Protein 2C5K (pdb70)

Nearest PDB structures (foldseek):
  2c5k-assembly1_T  TM=1.011E+00  e=7.483E-12  Saccharomyces cerevisiae
  2c5i-assembly1_T  TM=9.619E-01  e=5.974E-10  Saccharomyces cerevisiae
  8rz1-assembly2_D  TM=5.677E-01  e=4.784E-01  synthetic construct
  6xxv-assembly2_F  TM=3.891E-01  e=1.430E+00  Homo sapiens
  6ds9-assembly1_A  TM=5.241E-01  e=6.157E+00  synthetic construct

B-factor: mean 19.47, std 11.31, range [5.28, 73.63]

Secondary structure (DSSP, 8-state):
---PPTTHHHHHHHHHHHHHH-/--HHHHHHHHHHHHHHHHHHHHHHT----TTHHHHHHHHHHHHHHHHHHHHHHHHHHTSTT---HHHHHHHHHHHHHHHHHHHHHHT--

Sequence (111 aa):
KSLRVSSLNKDRRLLLREFYNLEDPFQQVVKDTKEEQLNRINNYITRHNTADDQEEEIQDILKDVEETIVDLDRSIIVVMKRDENEDVSGREAQVKNIKQQLDALKLRFDRRI

Structure (mmCIF, N/CA/C/O backbone):
data_2C5K
#
_entry.id   2C5K
#
_cell.length_a   60.452
_cell.length_b   60.452
_cell.length_c   62.388
_cell.angle_alpha   90.00
_cell.angle_beta   90.00
_cell.angle_gamma   120.00
#
_symmetry.space_group_name_H-M   'P 32 2 1'
#
loop_
_entity.id
_entity.type
_entity.pdbx_description
1 polymer 'VACUOLAR PROTEIN SORTING PROTEIN 51'
2 polymer 'T-SNARE AFFECTING A LATE GOLGI COMPARTMENT PROTEIN 1'
3 non-polymer 'SULFATE ION'
4 water water
#
loop_
_atom_site.group_PDB
_atom_site.id
_atom_site.type_symbol
_atom_site.label_atom_id
_atom_site.label_alt_id
_atom_site.label_comp_id
_atom_site.label_asym_id
_atom_site.label_entity_id
_atom_site.label_seq_id
_atom_site.pdbx_PDB_ins_code
_atom_site.Cartn_x
_atom_site.Cartn_y
_atom_site.Cartn_z
_atom_site.occupancy
_atom_site.B_iso_or_equiv
_atom_site.auth_seq_id
_atom_site.auth_comp_id
_atom_site.auth_asym_id
_atom_site.auth_atom_id
_atom_site.pdbx_PDB_model_num
ATOM 1 N N . LYS A 1 1 ? -26.688 31.448 -12.981 1.00 24.21 9 LYS P N 1
ATOM 2 C CA . LYS A 1 1 ? -25.526 30.539 -12.719 1.00 24.17 9 LYS P CA 1
ATOM 3 C C . LYS A 1 1 ? -25.893 29.092 -13.025 1.00 22.44 9 LYS P C 1
ATOM 4 O O . LYS A 1 1 ? -27.017 28.660 -12.772 1.00 22.21 9 LYS P O 1
ATOM 10 N N . SER A 1 2 ? -24.922 28.353 -13.545 1.00 20.65 10 SER P N 1
ATOM 11 C CA . SER A 1 2 ? -25.061 26.932 -13.764 1.00 18.77 10 SER P CA 1
ATOM 12 C C . SER A 1 2 ? -25.054 26.174 -12.430 1.00 18.46 10 SER P C 1
ATOM 13 O O . SER A 1 2 ? -24.193 26.391 -11.561 1.00 18.57 10 SER P O 1
ATOM 16 N N . LEU A 1 3 ? -26.011 25.268 -12.298 1.00 16.90 11 LEU P N 1
ATOM 17 C CA . LEU A 1 3 ? -26.089 24.382 -11.154 1.00 15.78 11 LEU P CA 1
ATOM 18 C C . LEU A 1 3 ? -25.257 23.109 -11.325 1.00 14.60 11 LEU P C 1
ATOM 19 O O . LEU A 1 3 ? -25.097 22.338 -10.369 1.00 14.49 11 LEU P O 1
ATOM 24 N N . ARG A 1 4 ? -24.762 22.871 -12.541 1.00 12.61 12 ARG P N 1
ATOM 25 C CA . ARG A 1 4 ? -24.097 21.605 -12.870 1.00 12.30 12 ARG P CA 1
ATOM 26 C C . ARG A 1 4 ? -22.714 21.505 -12.230 1.00 12.26 12 ARG P C 1
ATOM 27 O O . ARG A 1 4 ? -21.970 22.472 -12.207 1.00 12.32 12 ARG P O 1
ATOM 35 N N . VAL A 1 5 ? -22.378 20.323 -11.728 1.00 12.64 13 VAL P N 1
ATOM 36 C CA . VAL A 1 5 ? -21.046 20.068 -11.145 1.00 12.51 13 VAL P CA 1
ATOM 37 C C . VAL A 1 5 ? -20.065 19.717 -12.259 1.00 13.55 13 VAL P C 1
ATOM 38 O O . VAL A 1 5 ? -20.361 18.867 -13.096 1.00 13.52 13 VAL P O 1
ATOM 42 N N . SER A 1 6 ? -18.902 20.365 -12.265 1.00 13.71 14 SER P N 1
ATOM 43 C CA . SER A 1 6 ? -17.884 20.080 -13.284 1.00 15.05 14 SER P CA 1
ATOM 44 C C . SER A 1 6 ? -17.298 18.679 -13.138 1.00 14.19 14 SER P C 1
ATOM 45 O O . SER A 1 6 ? -17.099 18.204 -12.017 1.00 14.24 14 SER P O 1
ATOM 48 N N . SER A 1 7 ? -17.023 18.028 -14.272 1.00 13.52 15 SER P N 1
ATOM 49 C CA . SER A 1 7 ? -16.463 16.656 -14.313 1.00 13.50 15 SER P CA 1
ATOM 50 C C . SER A 1 7 ? -17.437 15.518 -13.957 1.00 12.33 15 SER P C 1
ATOM 51 O O . SER A 1 7 ? -17.069 14.361 -14.017 1.00 10.58 15 SER P O 1
ATOM 54 N N . LEU A 1 8 ? -18.670 15.858 -13.583 1.00 11.82 16 LEU P N 1
ATOM 55 C CA . LEU A 1 8 ? -19.675 14.858 -13.280 1.00 11.47 16 LEU P CA 1
ATOM 56 C C . LEU A 1 8 ? -19.856 13.836 -14.425 1.00 11.01 16 LEU P C 1
ATOM 57 O O . LEU A 1 8 ? -19.838 12.643 -14.188 1.00 9.80 16 LEU P O 1
ATOM 62 N N . ASN A 1 9 ? -20.052 14.309 -15.654 1.00 11.09 17 ASN P N 1
ATOM 63 C CA . ASN A 1 9 ? -20.214 13.405 -16.804 1.00 12.08 17 ASN P CA 1
ATOM 64 C C . ASN A 1 9 ? -18.949 12.617 -17.118 1.00 12.50 17 ASN P C 1
ATOM 65 O O . ASN A 1 9 ? -19.006 11.412 -17.296 1.00 12.08 17 ASN P O 1
ATOM 70 N N . LYS A 1 10 ? -17.799 13.293 -17.141 1.00 13.31 18 LYS P N 1
ATOM 71 C CA . LYS A 1 10 ? -16.501 12.608 -17.243 1.00 13.87 18 LYS P CA 1
ATOM 72 C C . LYS A 1 10 ? -16.387 11.486 -16.185 1.00 12.73 18 LYS P C 1
ATOM 73 O O . LYS A 1 10 ? -16.020 10.351 -16.510 1.00 12.31 18 LYS P O 1
ATOM 79 N N . ASP A 1 11 ? -16.702 11.800 -14.923 1.00 11.76 19 ASP P N 1
ATOM 80 C CA . ASP A 1 11 ? -16.580 10.810 -13.820 1.00 11.03 19 ASP P CA 1
ATOM 81 C C . ASP A 1 11 ? -17.515 9.594 -14.004 1.00 10.38 19 ASP P C 1
ATOM 82 O O . ASP A 1 11 ? -17.127 8.437 -13.751 1.00 9.94 19 ASP P O 1
ATOM 87 N N . ARG A 1 12 ? -18.732 9.857 -14.467 1.00 9.60 20 ARG P N 1
ATOM 88 C CA . ARG A 1 12 ? -19.685 8.788 -14.782 1.00 10.59 20 ARG P CA 1
ATOM 89 C C . ARG A 1 12 ? -19.178 7.842 -15.858 1.00 9.94 20 ARG P C 1
ATOM 90 O O . ARG A 1 12 ? -19.369 6.620 -15.753 1.00 9.67 20 ARG P O 1
ATOM 98 N N . ARG A 1 13 ? -18.551 8.404 -16.891 1.00 9.83 21 ARG P N 1
ATOM 99 C CA . ARG A 1 13 ? -17.969 7.599 -17.961 1.00 10.92 21 ARG P CA 1
ATOM 100 C C . ARG A 1 13 ? -16.804 6.762 -17.450 1.00 11.10 21 ARG P C 1
ATOM 101 O O . ARG A 1 13 ? -16.620 5.644 -17.896 1.00 11.19 21 ARG P O 1
ATOM 109 N N . LEU A 1 14 ? -16.014 7.303 -16.521 1.00 11.95 22 LEU P N 1
ATOM 110 C CA . LEU A 1 14 ? -14.911 6.539 -15.922 1.00 12.85 22 LEU P CA 1
ATOM 111 C C . LEU A 1 14 ? -15.447 5.371 -15.087 1.00 12.98 22 LEU P C 1
ATOM 112 O O . LEU A 1 14 ? -14.822 4.306 -15.024 1.00 12.16 22 LEU P O 1
ATOM 117 N N . LEU A 1 15 ? -16.595 5.591 -14.440 1.00 12.73 23 LEU P N 1
ATOM 118 C 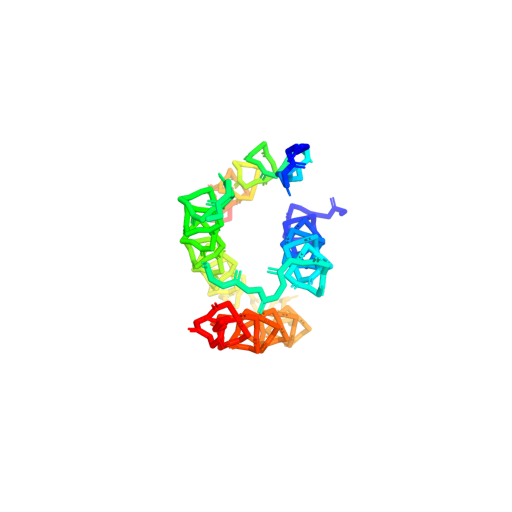CA . LEU A 1 15 ? -17.283 4.545 -13.688 1.00 13.88 23 LEU P CA 1
ATOM 119 C C . LEU A 1 15 ? -17.719 3.413 -14.628 1.00 13.64 23 LEU P C 1
ATOM 120 O O . LEU A 1 15 ? -17.484 2.231 -14.354 1.00 13.32 23 LEU P O 1
ATOM 125 N N . LEU A 1 16 ? -18.351 3.786 -15.736 1.00 13.72 24 LEU P N 1
ATOM 126 C CA . LEU A 1 16 ? -18.867 2.805 -16.685 1.00 14.48 24 LEU P CA 1
ATOM 127 C C . LEU A 1 16 ? -17.730 2.006 -17.365 1.00 16.36 24 LEU P C 1
ATOM 128 O O . LEU A 1 16 ? -17.897 0.826 -17.673 1.00 16.21 24 LEU P O 1
ATOM 133 N N . ARG A 1 17 ? -16.599 2.671 -17.595 1.00 18.14 25 ARG P N 1
ATOM 134 C CA . ARG A 1 17 ? -15.373 2.036 -18.090 1.00 20.92 25 ARG P CA 1
ATOM 135 C C . ARG A 1 17 ? -14.868 0.966 -17.114 1.00 21.64 25 ARG P C 1
ATOM 136 O O . ARG A 1 17 ? -14.560 -0.168 -17.506 1.00 20.75 25 ARG P O 1
ATOM 144 N N . GLU A 1 18 ? -14.778 1.361 -15.849 1.00 23.25 26 GLU P N 1
ATOM 145 C CA . GLU A 1 18 ? -14.386 0.487 -14.752 1.00 25.99 26 GLU P CA 1
ATOM 146 C C . GLU A 1 18 ? -15.352 -0.686 -14.703 1.00 27.01 26 GLU P C 1
ATOM 147 O O . GLU A 1 18 ? -14.942 -1.840 -14.596 1.00 27.11 26 GLU P O 1
ATOM 153 N N . PHE A 1 19 ? -16.641 -0.376 -14.846 1.00 28.64 27 PHE P N 1
ATOM 154 C CA . PHE A 1 19 ? -17.701 -1.377 -14.870 1.00 29.77 27 PHE P CA 1
ATOM 155 C C . PHE A 1 19 ? -17.415 -2.455 -15.904 1.00 30.03 27 PHE P C 1
ATOM 156 O O . PHE A 1 19 ? -17.681 -3.619 -15.642 1.00 30.20 27 PHE P O 1
ATOM 164 N N . TYR A 1 20 ? -16.846 -2.084 -17.054 1.00 31.11 28 TYR P N 1
ATOM 165 C CA . TYR A 1 20 ? -16.472 -3.086 -18.077 1.00 31.85 28 TYR P CA 1
ATOM 166 C C . TYR A 1 20 ? -15.075 -3.670 -17.962 1.00 33.81 28 TYR P C 1
ATOM 167 O O . TYR A 1 20 ? -14.740 -4.570 -18.717 1.00 34.69 28 TYR P O 1
ATOM 176 N N . ASN A 1 21 ? -14.260 -3.163 -17.035 1.00 35.76 29 ASN P N 1
ATOM 177 C CA . ASN A 1 21 ? -13.007 -3.839 -16.660 1.00 37.53 29 ASN P CA 1
ATOM 178 C C . ASN A 1 21 ? -13.287 -5.008 -15.723 1.00 38.36 29 ASN P C 1
ATOM 179 O O . ASN A 1 21 ? -12.585 -6.027 -15.756 1.00 38.70 29 ASN P O 1
ATOM 184 N N . LEU A 1 22 ? -14.335 -4.854 -14.909 1.00 39.12 30 LEU P N 1
ATOM 185 C CA . LEU A 1 22 ? -14.720 -5.837 -13.893 1.00 39.54 30 LEU P CA 1
ATOM 186 C C . LEU A 1 22 ? -15.484 -7.014 -14.491 1.00 39.65 30 LEU P C 1
ATOM 187 O O . LEU A 1 22 ? -16.524 -6.824 -15.123 1.00 40.10 30 LEU P O 1
ATOM 192 N N . GLU B 2 5 ? -11.769 9.281 -5.464 1.00 33.57 5 GLU T N 1
ATOM 193 C CA . GLU B 2 5 ? -10.552 8.410 -5.442 1.00 33.23 5 GLU T CA 1
ATOM 194 C C . GLU B 2 5 ? -10.634 7.311 -6.516 1.00 31.88 5 GLU T C 1
ATOM 195 O O . GLU B 2 5 ? -10.112 7.473 -7.638 1.00 32.65 5 GLU T O 1
ATOM 201 N N . ASP B 2 6 ? -11.260 6.181 -6.162 1.00 29.49 6 ASP T N 1
ATOM 202 C CA . ASP B 2 6 ? -11.649 5.206 -7.165 1.00 26.21 6 ASP T CA 1
ATOM 203 C C . ASP B 2 6 ? -12.848 5.794 -7.922 1.00 23.38 6 ASP T C 1
ATOM 204 O O . ASP B 2 6 ? -13.508 6.705 -7.414 1.00 21.76 6 ASP T O 1
ATOM 209 N N . PRO B 2 7 ? -13.108 5.314 -9.149 1.00 20.79 7 PRO T N 1
ATOM 210 C CA . PRO B 2 7 ? -14.218 5.892 -9.923 1.00 18.62 7 PRO T CA 1
ATOM 211 C C . PRO B 2 7 ? -15.562 5.916 -9.164 1.00 16.53 7 PRO T C 1
ATOM 212 O O . PRO B 2 7 ? -16.349 6.839 -9.361 1.00 16.45 7 PRO T O 1
ATOM 216 N N . PHE B 2 8 ? -15.816 4.912 -8.324 1.00 14.33 8 PHE T N 1
ATOM 217 C CA . PHE B 2 8 ? -17.083 4.802 -7.586 1.00 13.01 8 PHE T CA 1
ATOM 218 C C . PHE B 2 8 ? -17.165 5.952 -6.571 1.00 12.66 8 PHE T C 1
ATOM 219 O O . PHE B 2 8 ? -18.165 6.679 -6.494 1.00 11.14 8 PHE T O 1
ATOM 227 N N . GLN B 2 9 ? -16.097 6.126 -5.801 1.00 12.13 9 GLN T N 1
ATOM 228 C CA . GLN B 2 9 ? -16.083 7.180 -4.788 1.00 12.62 9 GLN T CA 1
ATOM 229 C C . GLN B 2 9 ? -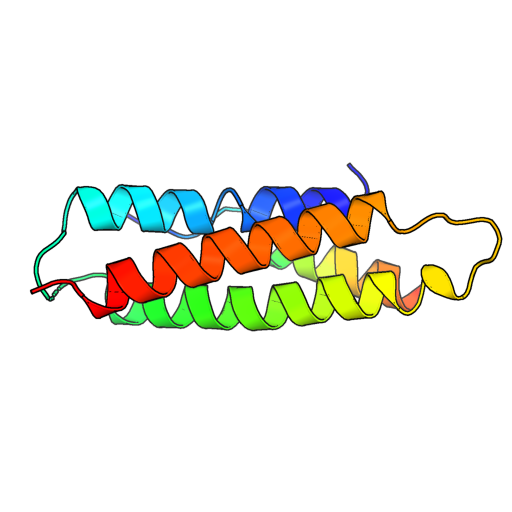16.211 8.576 -5.398 1.00 11.89 9 GLN T C 1
ATOM 230 O O . GLN B 2 9 ? -16.853 9.441 -4.814 1.00 11.48 9 GLN T O 1
ATOM 236 N N . GLN B 2 10 ? -15.583 8.795 -6.556 1.00 11.03 10 GLN T N 1
ATOM 237 C CA . GLN B 2 10 ? -15.688 10.087 -7.244 1.00 10.97 10 GLN T CA 1
ATOM 238 C C . GLN B 2 10 ? -17.115 10.441 -7.642 1.00 9.65 10 GLN T C 1
ATOM 239 O O . GLN B 2 10 ? -17.575 11.558 -7.392 1.00 8.19 10 GLN T O 1
ATOM 245 N N . VAL B 2 11 ? -17.807 9.480 -8.256 1.00 9.33 11 VAL T N 1
ATOM 246 C CA . VAL B 2 11 ? -19.227 9.643 -8.629 1.00 8.92 11 VAL T CA 1
ATOM 247 C C . VAL B 2 11 ? -20.116 9.888 -7.397 1.00 9.17 11 VAL T C 1
ATOM 248 O O . VAL B 2 11 ? -20.998 10.756 -7.441 1.00 9.23 11 VAL T O 1
ATOM 252 N N . VAL B 2 12 ? -19.872 9.150 -6.307 1.00 9.33 12 VAL T N 1
ATOM 253 C CA . VAL B 2 12 ? -20.593 9.360 -5.043 1.00 9.19 12 VAL T CA 1
ATOM 254 C C . VAL B 2 12 ? -20.466 10.822 -4.627 1.00 10.21 12 VAL T C 1
ATOM 255 O O . VAL B 2 12 ? -21.472 11.516 -4.387 1.00 9.76 12 VAL T O 1
ATOM 259 N N . LYS B 2 13 ? -19.227 11.298 -4.603 1.00 11.08 13 LYS T N 1
ATOM 260 C CA . LYS B 2 13 ? -18.914 12.664 -4.188 1.00 12.19 13 LYS T CA 1
ATOM 261 C C . LYS B 2 13 ? -19.550 13.719 -5.119 1.00 11.15 13 LYS T C 1
ATOM 262 O O . LYS B 2 13 ? -20.161 14.684 -4.643 1.00 10.78 13 LYS T O 1
ATOM 268 N N . ASP B 2 14 ? -19.412 13.517 -6.432 1.00 9.95 14 ASP T N 1
ATOM 269 C CA . ASP B 2 14 ? -20.068 14.369 -7.439 1.00 9.18 14 ASP T CA 1
ATOM 270 C C . ASP B 2 14 ? -21.586 14.439 -7.260 1.00 8.39 14 ASP T C 1
ATOM 271 O O . ASP B 2 14 ? -22.176 15.494 -7.418 1.00 8.86 14 ASP T O 1
ATOM 276 N N . THR B 2 15 ? -22.205 13.302 -6.970 1.00 7.96 15 THR T N 1
ATOM 277 C CA . THR B 2 15 ? -23.659 13.188 -6.831 1.00 8.26 15 THR T CA 1
ATOM 278 C C . THR B 2 15 ? -24.173 13.929 -5.595 1.00 8.17 15 THR T C 1
ATOM 279 O O . THR B 2 15 ? -25.133 14.677 -5.665 1.00 9.52 15 THR T O 1
ATOM 283 N N . LYS B 2 16 ? -23.522 13.736 -4.463 1.00 8.97 16 LYS T N 1
ATOM 284 C CA . LYS B 2 16 ? -23.886 14.464 -3.260 1.00 8.80 16 LYS T CA 1
ATOM 285 C C . LYS B 2 16 ? -23.702 15.958 -3.447 1.00 8.65 16 LYS T C 1
ATOM 286 O O . LYS B 2 16 ? -24.563 16.738 -3.052 1.00 8.40 16 LYS T O 1
ATOM 292 N N . GLU B 2 17 ? -22.580 16.348 -4.047 1.00 8.79 17 GLU T N 1
ATOM 293 C CA A GLU B 2 17 ? -22.316 17.745 -4.380 0.50 9.59 17 GLU T CA 1
ATOM 294 C CA B GLU B 2 17 ? -22.325 17.756 -4.371 0.50 9.51 17 GLU T CA 1
ATOM 295 C C . GLU B 2 17 ? -23.403 18.314 -5.309 1.00 8.77 17 GLU T C 1
ATOM 296 O O . GLU B 2 17 ? -23.900 19.406 -5.097 1.00 8.83 17 GLU T O 1
ATOM 307 N N . GLN B 2 18 ? -23.750 17.558 -6.345 1.00 8.85 18 GLN T N 1
ATOM 308 C CA . GLN B 2 18 ? -24.764 17.998 -7.315 1.00 7.82 18 GLN T CA 1
ATOM 309 C C . GLN B 2 18 ? -26.141 18.178 -6.656 1.00 8.08 18 GLN T C 1
ATOM 310 O O . GLN B 2 18 ? -26.832 19.164 -6.879 1.00 7.89 18 GLN T O 1
ATOM 316 N N . LEU B 2 19 ? -26.519 17.224 -5.819 1.00 7.82 19 LEU T N 1
ATOM 317 C CA . LEU B 2 19 ? -27.753 17.347 -5.066 1.00 7.68 19 LEU T CA 1
ATOM 318 C C . LEU B 2 19 ? -27.701 18.513 -4.093 1.00 7.53 19 LEU T C 1
ATOM 319 O O . LEU B 2 19 ? -28.638 19.281 -4.018 1.00 8.05 19 LEU T O 1
ATOM 324 N N . ASN B 2 20 ? -26.594 18.660 -3.377 1.00 8.29 20 ASN T N 1
ATOM 325 C CA . ASN B 2 20 ? -26.434 19.759 -2.463 1.00 9.22 20 ASN T CA 1
ATOM 326 C C . ASN B 2 20 ? -26.548 21.124 -3.152 1.00 9.53 20 ASN T C 1
ATOM 327 O O . ASN B 2 20 ? -27.170 22.045 -2.614 1.00 9.43 20 ASN T O 1
ATOM 332 N N . ARG B 2 21 ? -25.944 21.255 -4.327 1.00 9.08 21 ARG T N 1
ATOM 333 C CA . ARG B 2 21 ? -26.031 22.505 -5.109 1.00 10.36 21 ARG T CA 1
ATOM 334 C C . ARG B 2 21 ? -27.482 22.899 -5.478 1.00 9.72 21 ARG T C 1
ATOM 335 O O . ARG B 2 21 ? -27.885 24.052 -5.317 1.00 9.35 21 ARG T O 1
ATOM 343 N N . ILE B 2 22 ? -28.276 21.943 -5.951 1.00 8.53 22 ILE T N 1
ATOM 344 C CA . ILE B 2 22 ? -29.694 22.215 -6.190 1.00 8.57 22 ILE T CA 1
ATOM 345 C C . ILE B 2 22 ? -30.460 22.552 -4.906 1.00 9.08 22 ILE T C 1
ATOM 346 O O . ILE B 2 22 ? -31.355 23.413 -4.909 1.00 9.52 22 ILE T O 1
ATOM 351 N N . ASN B 2 23 ? -30.129 21.853 -3.825 1.00 9.43 23 ASN T N 1
ATOM 352 C CA . ASN B 2 23 ? -30.746 22.087 -2.538 1.00 10.30 23 ASN T CA 1
ATOM 353 C C . ASN B 2 23 ? -30.527 23.521 -2.044 1.00 10.79 23 ASN T C 1
ATOM 354 O O . ASN B 2 23 ? -31.481 24.179 -1.637 1.00 10.75 23 ASN T O 1
ATOM 359 N N . ASN B 2 24 ? -29.289 23.999 -2.125 1.00 11.54 24 ASN T N 1
ATOM 360 C CA . ASN B 2 24 ? -28.950 25.388 -1.795 1.00 12.93 24 ASN T CA 1
ATOM 361 C C . ASN B 2 24 ? -29.729 26.386 -2.676 1.00 13.35 24 ASN T C 1
ATOM 362 O O . ASN B 2 24 ? -30.218 27.429 -2.205 1.00 12.94 24 ASN T O 1
ATOM 367 N N . TYR B 2 25 ? -29.841 26.055 -3.961 1.00 13.96 25 TYR T N 1
ATOM 368 C CA . TYR B 2 25 ? -30.579 26.876 -4.909 1.00 15.09 25 TYR T CA 1
ATOM 369 C C . TYR B 2 25 ? -32.050 26.983 -4.519 1.00 15.69 25 TYR T C 1
ATOM 370 O O . TYR B 2 25 ? -32.623 28.066 -4.541 1.00 14.82 25 TYR T O 1
ATOM 379 N N . ILE B 2 26 ? -32.653 25.854 -4.167 1.00 16.70 26 ILE T N 1
ATOM 380 C CA . ILE B 2 26 ? -34.070 25.800 -3.806 1.00 18.64 26 ILE T CA 1
ATOM 381 C C . ILE B 2 26 ? -34.352 26.651 -2.572 1.00 19.68 26 ILE T C 1
ATOM 382 O O . ILE B 2 26 ? -35.345 27.358 -2.536 1.00 20.19 26 ILE T O 1
ATOM 387 N N . THR B 2 27 ? -33.472 26.588 -1.582 1.00 21.20 27 THR T N 1
ATOM 388 C CA . THR B 2 27 ? -33.584 27.425 -0.391 1.00 23.93 27 THR T CA 1
ATOM 389 C C . THR B 2 27 ? -33.707 28.906 -0.797 1.00 25.69 27 THR T C 1
ATOM 390 O O . THR B 2 27 ? -34.573 29.623 -0.293 1.00 26.10 27 THR T O 1
ATOM 394 N N . ARG B 2 28 ? -32.872 29.342 -1.738 1.00 27.38 28 ARG T N 1
ATOM 395 C CA . ARG B 2 28 ? -32.863 30.735 -2.167 1.00 29.65 28 ARG T CA 1
ATOM 396 C C . ARG B 2 28 ? -33.966 31.107 -3.155 1.00 30.91 28 ARG T C 1
ATOM 397 O O . ARG B 2 28 ? -34.272 32.277 -3.297 1.00 31.70 28 ARG T O 1
ATOM 405 N N . HIS B 2 29 ? -34.559 30.130 -3.838 1.00 32.78 29 HIS T N 1
ATOM 406 C CA . HIS B 2 29 ? -35.661 30.395 -4.777 1.00 34.46 29 HIS T CA 1
ATOM 407 C C . HIS B 2 29 ? -36.822 29.411 -4.528 1.00 36.38 29 HIS T C 1
ATOM 408 O O . HIS B 2 29 ? -37.150 28.587 -5.399 1.00 36.29 29 HIS T O 1
ATOM 415 N N . ASN B 2 30 ? -37.437 29.509 -3.342 1.00 38.42 30 ASN T N 1
ATOM 416 C CA . ASN B 2 30 ? -38.444 28.535 -2.861 1.00 40.28 30 ASN T CA 1
ATOM 417 C C . ASN B 2 30 ? -39.884 28.839 -3.339 1.00 41.01 30 ASN T C 1
ATOM 418 O O . ASN B 2 30 ? -40.872 28.401 -2.728 1.00 41.50 30 ASN T O 1
ATOM 423 N N . THR B 2 31 ? -39.993 29.605 -4.424 1.00 41.74 31 THR T N 1
ATOM 424 C CA . THR B 2 31 ? -41.2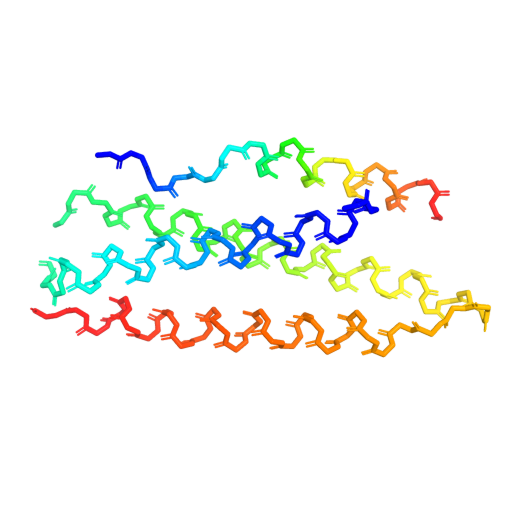85 29.925 -5.040 1.00 42.40 31 THR T CA 1
ATOM 425 C C . THR B 2 31 ? -41.327 29.298 -6.438 1.00 42.70 31 THR T C 1
ATOM 426 O O . THR B 2 31 ? -40.286 29.159 -7.089 1.00 42.74 31 THR T O 1
ATOM 430 N N . ALA B 2 32 ? -42.517 28.917 -6.899 1.00 42.99 32 ALA T N 1
ATOM 431 C CA . ALA B 2 32 ? -42.634 28.147 -8.145 1.00 43.48 32 ALA T CA 1
ATOM 432 C C . ALA B 2 32 ? -42.543 28.987 -9.427 1.00 43.65 32 ALA T C 1
ATOM 433 O O . ALA B 2 32 ? -43.368 29.868 -9.673 1.00 43.82 32 ALA T O 1
ATOM 435 N N . ASP B 2 35 ? -39.783 30.035 -12.818 1.00 37.18 35 ASP T N 1
ATOM 436 C CA . ASP B 2 35 ? -38.412 29.871 -12.340 1.00 36.64 35 ASP T CA 1
ATOM 437 C C . ASP B 2 35 ? -37.456 29.485 -13.470 1.00 35.78 35 ASP T C 1
ATOM 438 O O . ASP B 2 35 ? -37.731 28.573 -14.259 1.00 35.88 35 ASP T O 1
ATOM 443 N N . ASP B 2 36 ? -36.328 30.190 -13.518 1.00 34.87 36 ASP T N 1
ATOM 444 C CA . ASP B 2 36 ? -35.312 30.058 -14.564 1.00 33.81 36 ASP T CA 1
ATOM 445 C C . ASP B 2 36 ? -34.707 28.665 -14.697 1.00 32.19 36 ASP T C 1
ATOM 446 O O . ASP B 2 36 ? -34.398 28.229 -15.807 1.00 32.39 36 ASP T O 1
ATOM 451 N N . GLN B 2 37 ? -34.538 27.978 -13.569 1.00 29.68 37 GLN T N 1
ATOM 452 C CA . GLN B 2 37 ? -33.809 26.710 -13.527 1.00 27.69 37 GLN T CA 1
ATOM 453 C C . GLN B 2 37 ? -34.702 25.472 -13.441 1.00 25.79 37 GLN T C 1
ATOM 454 O O . GLN B 2 37 ? -34.213 24.371 -13.177 1.00 24.59 37 GLN T O 1
ATOM 460 N N . GLU B 2 38 ? -35.997 25.651 -13.673 1.00 23.88 38 GLU T N 1
ATOM 461 C CA . GLU B 2 38 ? -36.956 24.573 -13.507 1.00 22.91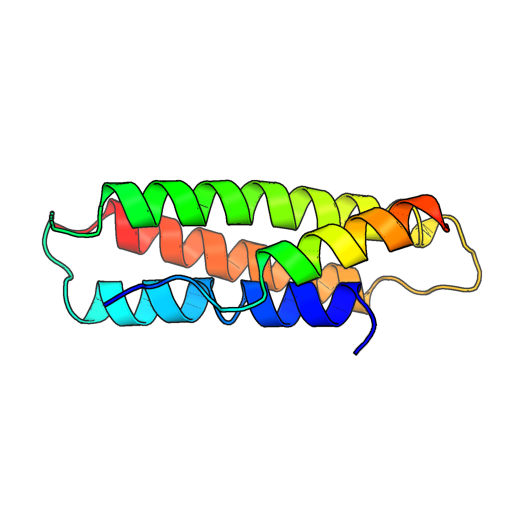 38 GLU T CA 1
ATOM 462 C C . GLU B 2 38 ? -36.707 23.360 -14.429 1.00 21.27 38 GLU T C 1
ATOM 463 O O . GLU B 2 38 ? -36.703 22.235 -13.954 1.00 19.56 38 GLU T O 1
ATOM 469 N N . GLU B 2 39 ? -36.518 23.601 -15.731 1.00 20.07 39 GLU T N 1
ATOM 470 C CA . GLU B 2 39 ? -36.182 22.535 -16.692 1.00 20.18 39 GLU T CA 1
ATOM 471 C C . GLU B 2 39 ? -34.828 21.937 -16.343 1.00 18.01 39 GLU T C 1
ATOM 472 O O . GLU B 2 39 ? -34.640 20.726 -16.380 1.00 17.52 39 GLU T O 1
ATOM 478 N N . GLU B 2 40 ? -33.873 22.809 -16.040 1.00 16.05 40 GLU T N 1
ATOM 479 C CA . GLU B 2 40 ? -32.530 22.384 -15.740 1.00 15.13 40 GLU T CA 1
ATOM 480 C C . GLU B 2 40 ? -32.496 21.414 -14.556 1.00 13.46 40 GLU T C 1
ATOM 481 O O . GLU B 2 40 ? -31.890 20.338 -14.639 1.00 11.96 40 GLU T O 1
ATOM 487 N N . ILE B 2 41 ? -33.1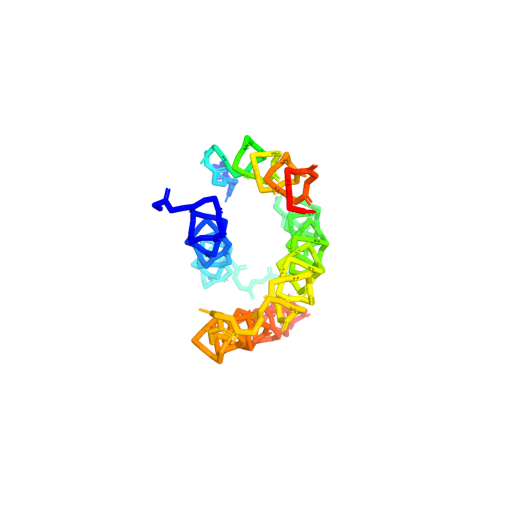81 21.788 -13.477 1.00 11.63 41 ILE T N 1
ATOM 488 C CA . ILE B 2 41 ? -33.244 20.951 -12.269 1.00 10.98 41 ILE T CA 1
ATOM 489 C C . ILE B 2 41 ? -33.873 19.577 -12.549 1.00 9.86 41 ILE T C 1
ATOM 490 O O . ILE B 2 41 ? -33.338 18.554 -12.130 1.00 9.17 41 ILE T O 1
ATOM 495 N N . GLN B 2 42 ? -34.972 19.554 -13.300 1.00 9.20 42 GLN T N 1
ATOM 496 C CA . GLN B 2 42 ? -35.563 18.290 -13.728 1.00 9.49 42 GLN T CA 1
ATOM 497 C C . GLN B 2 42 ? -34.585 17.414 -14.508 1.00 9.79 42 GLN T C 1
ATOM 498 O O . GLN B 2 42 ? -34.502 16.212 -14.255 1.00 9.40 42 GLN T O 1
ATOM 504 N N . ASP B 2 43 ? -33.846 18.017 -15.446 1.00 8.96 43 ASP T N 1
ATOM 505 C CA . ASP B 2 43 ? -32.852 17.275 -16.218 1.00 9.11 43 ASP T CA 1
ATOM 506 C C . ASP B 2 43 ? -31.753 16.708 -15.335 1.00 8.01 43 ASP T C 1
ATOM 507 O O . ASP B 2 43 ? -31.406 15.548 -15.465 1.00 7.62 43 ASP T O 1
ATOM 512 N N . ILE B 2 44 ? -31.212 17.521 -14.435 1.00 7.67 44 ILE T N 1
ATOM 513 C CA . ILE B 2 44 ? -30.135 17.049 -13.575 1.00 7.59 44 ILE T CA 1
ATOM 514 C C . ILE B 2 44 ? -30.628 15.963 -12.604 1.00 7.27 44 ILE T C 1
ATOM 515 O O . ILE B 2 44 ? -29.944 14.980 -12.393 1.00 8.01 44 ILE T O 1
ATOM 520 N N . LEU B 2 45 ? -31.813 16.134 -12.032 1.00 7.28 45 LEU T N 1
ATOM 521 C CA . LEU B 2 45 ? -32.377 15.098 -11.130 1.00 8.72 45 LEU T CA 1
ATOM 522 C C . LEU B 2 45 ? -32.578 13.757 -11.824 1.00 8.75 45 LEU T C 1
ATOM 523 O O . LEU B 2 45 ? -32.371 12.703 -11.214 1.00 8.57 45 LEU T O 1
ATOM 528 N N . LYS B 2 46 ? -33.008 13.800 -13.087 1.00 8.95 46 LYS T N 1
ATOM 529 C CA . LYS B 2 46 ? -33.168 12.564 -13.863 1.00 8.90 46 LYS T CA 1
ATOM 530 C C . LYS B 2 46 ? -31.818 11.938 -14.142 1.00 8.44 46 LYS T C 1
ATOM 531 O O . LYS B 2 46 ? -31.668 10.720 -14.051 1.00 8.53 46 LYS T O 1
ATOM 537 N N . ASP B 2 47 ? -30.827 12.758 -14.486 1.00 7.86 47 ASP T N 1
ATOM 538 C CA . ASP B 2 47 ? -29.458 12.238 -14.641 1.00 8.44 47 ASP T CA 1
ATOM 539 C C . ASP B 2 47 ? -28.952 11.587 -13.341 1.00 7.84 47 ASP T C 1
ATOM 540 O O . ASP B 2 47 ? -28.307 10.542 -13.380 1.00 8.27 47 ASP T O 1
ATOM 545 N N . VAL B 2 48 ? -29.237 12.212 -12.198 1.00 7.93 48 VAL T N 1
ATOM 546 C CA . VAL B 2 48 ? -28.888 11.641 -10.883 1.00 7.79 48 VAL T CA 1
ATOM 547 C C . VAL B 2 48 ? -29.563 10.279 -10.619 1.00 8.73 48 VAL T C 1
ATOM 548 O O . VAL B 2 48 ? -28.906 9.341 -10.184 1.00 8.61 48 VAL T O 1
ATOM 552 N N . GLU B 2 49 ? -30.863 10.166 -10.898 1.00 10.28 49 GLU T N 1
ATOM 553 C CA . GLU B 2 49 ? -31.554 8.867 -10.891 1.00 12.18 49 GLU T CA 1
ATOM 554 C C . GLU B 2 49 ? -30.794 7.761 -11.628 1.00 10.55 49 GLU T C 1
ATOM 555 O O . GLU B 2 49 ? -30.669 6.644 -11.145 1.00 9.34 49 GLU T O 1
ATOM 561 N N . GLU B 2 50 ? -30.366 8.073 -12.849 1.00 9.94 50 GLU T N 1
ATOM 562 C CA . GLU B 2 50 ? -29.701 7.115 -13.709 1.00 9.76 50 GLU T CA 1
ATOM 563 C C . GLU B 2 50 ? -28.265 6.870 -13.239 1.00 9.28 50 GLU T C 1
A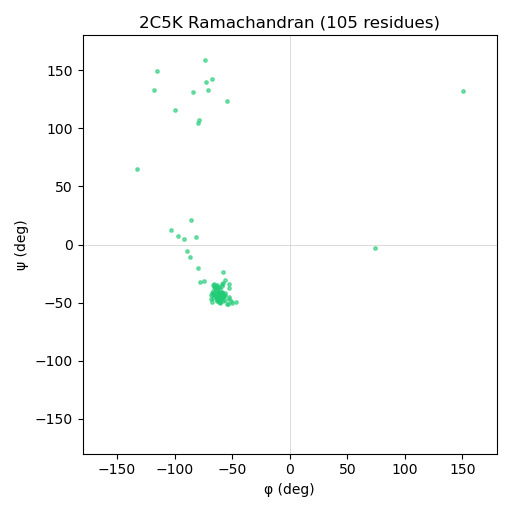TOM 564 O O . GLU B 2 50 ? -27.729 5.779 -13.383 1.00 9.25 50 GLU T O 1
ATOM 570 N N . THR B 2 51 ? -27.653 7.890 -12.655 1.00 9.34 51 THR T N 1
ATOM 571 C CA . THR B 2 51 ? -26.352 7.712 -11.997 1.00 9.06 51 THR T CA 1
ATOM 572 C C . THR B 2 51 ? -26.398 6.725 -10.835 1.00 9.13 51 THR T C 1
ATOM 573 O O . THR B 2 51 ? -25.486 5.920 -10.673 1.00 9.83 51 THR T O 1
ATOM 577 N N . ILE B 2 52 ? -27.452 6.803 -10.020 1.00 9.78 52 ILE T N 1
ATOM 578 C CA . ILE B 2 52 ? -27.620 5.909 -8.872 1.00 9.83 52 ILE T CA 1
ATOM 579 C C . ILE B 2 52 ? -27.802 4.463 -9.355 1.00 9.66 52 ILE T C 1
ATOM 580 O O . ILE B 2 52 ? -27.306 3.531 -8.738 1.00 10.23 52 ILE T O 1
ATOM 585 N N . VAL B 2 53 ? -28.518 4.292 -10.470 1.00 9.93 53 VAL T N 1
ATOM 586 C CA . VAL B 2 53 ? -28.660 2.974 -11.110 1.00 10.08 53 VAL T CA 1
ATOM 587 C C . VAL B 2 53 ? -27.267 2.434 -11.451 1.00 9.51 53 VAL T C 1
ATOM 588 O O . VAL B 2 53 ? -26.970 1.268 -11.173 1.00 10.37 53 VAL T O 1
ATOM 592 N N . ASP B 2 54 ? -26.410 3.291 -12.010 1.00 9.33 54 ASP T N 1
ATOM 593 C CA . ASP B 2 54 ? -25.025 2.890 -12.330 1.00 9.40 54 ASP T CA 1
ATOM 594 C C . ASP B 2 54 ? -24.220 2.502 -11.092 1.00 9.10 54 ASP T C 1
ATOM 595 O O . ASP B 2 54 ? -23.469 1.509 -11.119 1.00 9.47 54 ASP T O 1
ATOM 600 N N . LEU B 2 55 ? -24.348 3.286 -10.020 1.00 8.03 55 LEU T N 1
ATOM 601 C CA . LEU B 2 55 ? -23.718 2.934 -8.738 1.00 8.47 55 LEU T CA 1
ATOM 602 C C . LEU B 2 55 ? -24.248 1.584 -8.228 1.00 8.93 55 LEU T C 1
ATOM 603 O O . LEU B 2 55 ? -23.465 0.742 -7.814 1.00 9.36 55 LEU T O 1
ATOM 608 N N . ASP B 2 56 ? -25.563 1.368 -8.296 1.00 9.89 56 ASP T N 1
ATOM 609 C CA . ASP B 2 56 ? -26.132 0.076 -7.865 1.00 11.15 56 ASP T CA 1
ATOM 610 C C . ASP B 2 56 ? -25.626 -1.104 -8.693 1.00 11.68 56 ASP T C 1
ATOM 611 O O . ASP B 2 56 ? -25.284 -2.124 -8.127 1.00 10.04 56 ASP T O 1
ATOM 616 N N . ARG B 2 57 ? -25.540 -0.944 -10.018 1.00 13.39 57 ARG T N 1
ATOM 617 C CA . ARG B 2 57 ? -24.987 -2.005 -10.909 1.00 15.03 57 ARG T CA 1
ATOM 618 C C . ARG B 2 57 ? -23.553 -2.318 -10.569 1.00 15.20 57 ARG T C 1
ATOM 619 O O . ARG B 2 57 ? -23.130 -3.474 -10.575 1.00 15.15 57 ARG T O 1
ATOM 627 N N . SER B 2 58 ? -22.792 -1.265 -10.310 1.00 15.08 58 SER T N 1
ATOM 628 C CA . SER B 2 58 ? -21.399 -1.397 -9.918 1.00 15.64 58 SER T CA 1
ATOM 629 C C . SER B 2 58 ? -21.233 -2.230 -8.617 1.00 14.59 58 SER T C 1
ATOM 630 O O . SER B 2 58 ? -20.371 -3.116 -8.542 1.00 14.21 58 SER T O 1
ATOM 633 N N . ILE B 2 59 ? -22.082 -1.964 -7.626 1.00 13.35 59 ILE T N 1
ATOM 634 C CA . ILE B 2 59 ? -22.170 -2.772 -6.408 1.00 12.94 59 ILE T CA 1
ATOM 635 C C . ILE B 2 59 ? -22.540 -4.248 -6.705 1.00 13.23 59 ILE T C 1
ATOM 636 O O . ILE B 2 59 ? -21.896 -5.165 -6.205 1.00 11.71 59 ILE T O 1
ATOM 641 N N . ILE B 2 60 ? -23.558 -4.458 -7.537 1.00 13.69 60 ILE T N 1
ATOM 642 C CA . ILE B 2 60 ? -23.939 -5.803 -7.950 1.00 14.89 60 ILE T CA 1
ATOM 643 C C . ILE B 2 60 ? -22.729 -6.600 -8.449 1.00 16.02 60 ILE T C 1
ATOM 644 O O . ILE B 2 60 ? -22.495 -7.715 -7.974 1.00 15.89 60 ILE T O 1
ATOM 649 N N . VAL B 2 61 ? -21.952 -6.019 -9.365 1.00 16.91 61 VAL T N 1
ATOM 650 C CA A VAL B 2 61 ? -20.834 -6.750 -9.943 0.50 17.76 61 VAL T CA 1
ATOM 651 C CA B VAL B 2 61 ? -20.791 -6.690 -9.966 0.50 17.50 61 VAL T CA 1
ATOM 652 C C . VAL B 2 61 ? -19.709 -7.000 -8.926 1.00 18.42 61 VAL T C 1
ATOM 653 O O . VAL B 2 61 ? -19.167 -8.103 -8.885 1.00 18.28 61 VAL T O 1
ATOM 660 N N . MET B 2 62 ? -19.401 -6.003 -8.093 1.00 19.17 62 MET T N 1
ATOM 661 C CA . MET B 2 62 ? -18.387 -6.107 -7.050 1.00 21.48 62 MET T CA 1
ATOM 662 C C . MET B 2 62 ? -18.742 -7.137 -5.984 1.00 22.50 62 MET T C 1
ATOM 663 O O . MET B 2 62 ? -17.849 -7.835 -5.474 1.00 23.24 62 MET T O 1
ATOM 668 N N . LYS B 2 63 ? -20.036 -7.238 -5.665 1.00 23.93 63 LYS T N 1
ATOM 669 C CA . LYS B 2 63 ? -20.559 -8.234 -4.721 1.00 26.22 63 LYS T CA 1
ATOM 670 C C . LYS B 2 63 ? -20.235 -9.691 -5.142 1.00 27.19 63 LYS T C 1
ATOM 671 O O . LYS B 2 63 ? -20.010 -10.547 -4.277 1.00 27.06 63 LYS T O 1
ATOM 677 N N . ARG B 2 64 ? -20.198 -9.955 -6.454 1.00 28.39 64 ARG T N 1
ATOM 678 C CA . ARG B 2 64 ? -19.743 -11.254 -6.992 1.00 29.96 64 ARG T CA 1
ATOM 679 C C . ARG B 2 64 ? -18.338 -11.671 -6.548 1.00 31.39 64 ARG T C 1
ATOM 680 O O . ARG B 2 64 ? -18.046 -12.875 -6.447 1.00 31.93 64 ARG T O 1
ATOM 688 N N . ASP B 2 65 ? -17.475 -10.678 -6.318 1.00 32.56 65 ASP T N 1
ATOM 689 C CA . ASP B 2 65 ? -16.126 -10.889 -5.810 1.00 33.66 65 ASP T CA 1
ATOM 690 C C . ASP B 2 65 ? -16.155 -11.127 -4.286 1.00 34.07 65 ASP T C 1
ATOM 691 O O . ASP B 2 65 ? -16.375 -10.204 -3.490 1.00 34.45 65 ASP T O 1
ATOM 696 N N . GLU B 2 66 ? -15.917 -12.374 -3.896 1.00 34.78 66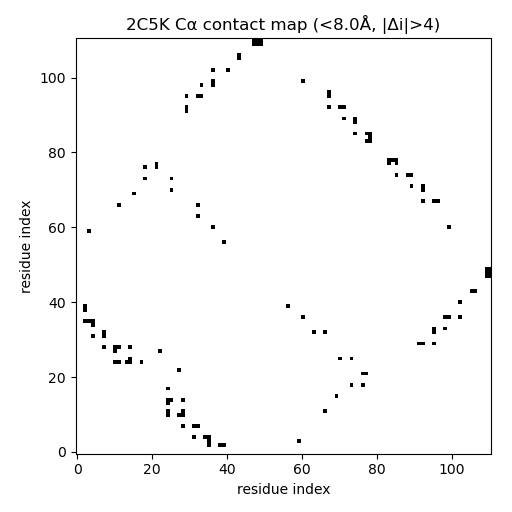 GLU T N 1
ATOM 697 C CA . GLU B 2 66 ? -15.916 -12.783 -2.492 1.00 35.73 66 GLU T CA 1
ATOM 698 C C . GLU B 2 66 ? -14.910 -12.019 -1.615 1.00 36.00 66 GLU T C 1
ATOM 699 O O . GLU B 2 66 ? -15.091 -11.943 -0.393 1.00 35.99 66 GLU T O 1
ATOM 705 N N . ASN B 2 67 ? -13.859 -11.470 -2.244 1.00 36.02 67 ASN T N 1
ATOM 706 C CA . ASN B 2 67 ? -12.852 -10.636 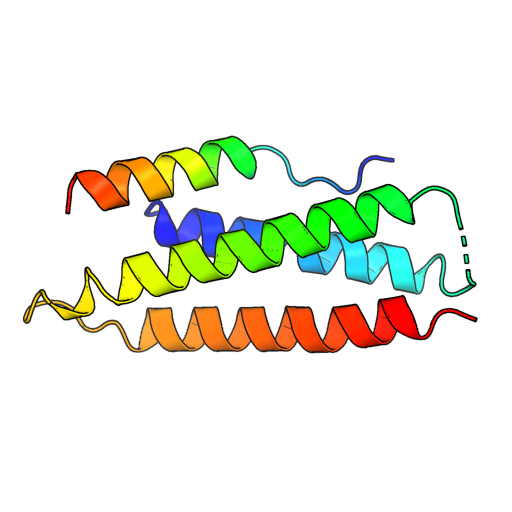-1.565 1.00 36.07 67 ASN T CA 1
ATOM 707 C C . ASN B 2 67 ? -13.278 -9.166 -1.375 1.00 35.70 67 ASN T C 1
ATOM 708 O O . ASN B 2 67 ? -12.475 -8.340 -0.925 1.00 35.70 67 ASN T O 1
ATOM 713 N N . GLU B 2 68 ? -14.529 -8.840 -1.715 1.00 34.97 68 GLU T N 1
ATOM 714 C CA . GLU B 2 68 ? -15.049 -7.490 -1.502 1.00 34.03 68 GLU T CA 1
ATOM 715 C C . GLU B 2 68 ? -16.243 -7.429 -0.546 1.00 32.69 68 GLU T C 1
ATOM 716 O O . GLU B 2 68 ? -17.202 -8.202 -0.652 1.00 33.18 68 GLU T O 1
ATOM 722 N N . ASP B 2 69 ? -16.171 -6.492 0.393 1.00 30.75 69 ASP T N 1
ATOM 723 C CA . ASP B 2 69 ? -17.332 -6.122 1.188 1.00 27.88 69 ASP T CA 1
ATOM 724 C C . ASP B 2 69 ? -17.923 -4.836 0.611 1.00 25.65 69 ASP T C 1
ATOM 725 O O . ASP B 2 69 ? -17.291 -3.785 0.632 1.00 25.73 69 ASP T O 1
ATOM 730 N N . VAL B 2 70 ? -19.145 -4.921 0.107 1.00 23.08 70 VAL T N 1
ATOM 731 C CA . VAL B 2 70 ? -19.785 -3.766 -0.516 1.00 20.04 70 VAL T CA 1
ATOM 732 C C . VAL B 2 70 ? -20.735 -3.027 0.454 1.00 19.25 70 VAL T C 1
ATOM 733 O O . VAL B 2 70 ? -21.441 -2.132 0.033 1.00 17.38 70 VAL T O 1
ATOM 737 N N . SER B 2 71 ? -20.749 -3.403 1.737 1.00 17.66 71 SER T N 1
ATOM 738 C CA . SER B 2 71 ? -21.708 -2.811 2.682 1.00 17.62 71 SER T CA 1
ATOM 739 C C . SER B 2 71 ? -21.495 -1.298 2.861 1.00 16.13 71 SER T C 1
ATOM 740 O O . SER B 2 71 ? -22.467 -0.567 3.004 1.00 16.35 71 SER T O 1
ATOM 743 N N . GLY B 2 72 ? -20.241 -0.838 2.818 1.00 15.53 72 GLY T N 1
ATOM 744 C CA . GLY B 2 72 ? -19.918 0.603 2.867 1.00 14.73 72 GLY T CA 1
ATOM 745 C C . GLY B 2 72 ? -20.496 1.321 1.646 1.00 14.18 72 GLY T C 1
ATOM 746 O O . GLY B 2 72 ? -21.136 2.374 1.765 1.00 13.55 72 GLY T O 1
ATOM 747 N N . ARG B 2 73 ? -20.294 0.731 0.470 1.00 13.47 73 ARG T N 1
ATOM 748 C CA . ARG B 2 73 ? -20.825 1.301 -0.778 1.00 13.63 73 ARG T CA 1
ATOM 749 C C . ARG B 2 73 ? -22.336 1.267 -0.796 1.00 12.68 73 ARG T C 1
ATOM 750 O O . ARG B 2 73 ? -22.968 2.240 -1.183 1.00 12.33 73 ARG T O 1
ATOM 758 N N . GLU B 2 74 ? -22.925 0.158 -0.359 1.00 12.07 74 GLU T N 1
ATOM 759 C CA . GLU B 2 74 ? -24.367 0.101 -0.184 1.00 12.54 74 GLU T CA 1
ATOM 760 C C . GLU B 2 74 ? -24.923 1.193 0.747 1.00 12.15 74 GLU T C 1
ATOM 761 O O . GLU B 2 74 ? -25.937 1.818 0.429 1.00 10.89 74 GLU T O 1
ATOM 767 N N . ALA B 2 75 ? -24.254 1.449 1.871 1.00 11.71 75 ALA T N 1
ATOM 768 C CA . ALA B 2 75 ? -24.698 2.555 2.764 1.00 11.06 75 ALA T CA 1
ATOM 769 C C . ALA B 2 75 ? -24.570 3.947 2.112 1.00 11.03 75 ALA T C 1
ATOM 770 O O . ALA B 2 75 ? -25.395 4.833 2.347 1.00 11.26 75 ALA T O 1
ATOM 772 N N . GLN B 2 76 ? -23.539 4.152 1.297 1.00 10.64 76 GLN T N 1
ATOM 773 C CA . GLN B 2 76 ? -23.379 5.426 0.599 1.00 10.51 76 GLN T CA 1
ATOM 774 C C . GLN B 2 76 ? -24.502 5.639 -0.429 1.00 10.17 76 GLN T C 1
ATOM 775 O O . GLN B 2 76 ? -25.061 6.728 -0.541 1.00 9.88 76 GLN T O 1
ATOM 781 N N . VAL B 2 77 ? -24.845 4.588 -1.168 1.00 9.42 77 VAL T N 1
ATOM 782 C CA . VAL B 2 77 ? -25.935 4.690 -2.124 1.00 9.32 77 VAL T CA 1
ATOM 783 C C . VAL B 2 77 ? -27.289 4.897 -1.442 1.00 9.31 77 VAL T C 1
ATOM 784 O O . VAL B 2 77 ? -28.120 5.686 -1.907 1.00 8.73 77 VAL T O 1
ATOM 788 N N . LYS B 2 78 ? -27.516 4.213 -0.327 1.00 9.48 78 LYS T N 1
ATOM 789 C CA . LYS B 2 78 ? -28.751 4.436 0.407 1.00 9.72 78 LYS T CA 1
ATOM 790 C C . LYS B 2 78 ? -28.884 5.904 0.861 1.00 9.12 78 LYS T C 1
ATOM 791 O O . LYS B 2 78 ? -29.956 6.499 0.799 1.00 9.22 78 LYS T O 1
ATOM 797 N N . ASN B 2 79 ? -27.778 6.459 1.327 1.00 8.69 79 ASN T N 1
ATOM 798 C CA . ASN B 2 79 ? -27.693 7.845 1.756 1.00 8.87 79 ASN T CA 1
ATOM 799 C C . ASN B 2 79 ? -28.014 8.813 0.622 1.00 8.32 79 ASN T C 1
ATOM 800 O O . ASN B 2 79 ? -28.770 9.761 0.812 1.00 8.16 79 ASN T O 1
ATOM 805 N N . ILE B 2 80 ? -27.422 8.575 -0.553 1.00 8.59 80 ILE T N 1
ATOM 806 C CA . ILE B 2 80 ? -27.692 9.396 -1.745 1.00 9.57 80 ILE T CA 1
ATOM 807 C C . ILE B 2 80 ? -29.151 9.342 -2.125 1.00 8.79 80 ILE T C 1
ATOM 808 O O . ILE B 2 80 ? -29.730 10.361 -2.435 1.00 8.11 80 ILE T O 1
ATOM 813 N N . LYS B 2 81 ? -29.741 8.142 -2.084 1.00 9.54 81 LYS T N 1
ATOM 814 C CA . LYS B 2 81 ? -31.155 7.973 -2.383 1.00 9.70 81 LYS T CA 1
ATOM 815 C C . LYS B 2 81 ? -32.019 8.767 -1.390 1.00 8.42 81 LYS T C 1
ATOM 816 O O . LYS B 2 81 ? -33.024 9.340 -1.774 1.00 7.05 81 LYS T O 1
ATOM 822 N N . GLN B 2 82 ? -31.605 8.824 -0.125 1.00 8.03 82 GLN T N 1
ATOM 823 C CA . GLN B 2 82 ? -32.348 9.609 0.870 1.00 8.37 82 GLN T CA 1
ATOM 824 C C . GLN B 2 82 ? -32.242 11.111 0.601 1.00 8.03 82 GLN T C 1
ATOM 825 O O . GLN B 2 82 ? -33.234 11.832 0.705 1.00 8.84 82 GLN T O 1
ATOM 831 N N . GLN B 2 83 ? -31.027 11.566 0.283 1.00 7.50 83 GLN T N 1
ATOM 832 C CA . GLN B 2 83 ? -30.776 12.952 -0.107 1.00 7.27 83 GLN T CA 1
ATOM 833 C C . GLN B 2 83 ? -31.652 13.320 -1.313 1.00 6.96 83 GLN T C 1
ATOM 834 O O . GLN B 2 83 ? -32.323 14.355 -1.303 1.00 7.24 83 GLN T O 1
ATOM 840 N N . LEU B 2 84 ? -31.667 12.449 -2.319 1.00 6.23 84 LEU T N 1
ATOM 841 C CA . LEU B 2 84 ? -32.462 12.681 -3.542 1.00 6.30 84 LEU T CA 1
ATOM 842 C C . LEU B 2 84 ? -33.956 12.762 -3.222 1.00 6.52 84 LEU T C 1
ATOM 843 O O . LEU B 2 84 ? -34.645 13.678 -3.655 1.00 6.53 84 LEU T O 1
ATOM 848 N N . ASP B 2 85 ? -34.454 11.823 -2.418 1.00 7.45 85 ASP T N 1
ATOM 849 C CA . ASP B 2 85 ? -35.869 11.827 -2.041 1.00 8.42 85 ASP T CA 1
ATOM 850 C C . ASP B 2 85 ? -36.326 13.075 -1.268 1.00 8.04 85 ASP T C 1
ATOM 851 O O . ASP B 2 85 ? -37.393 13.645 -1.563 1.00 7.59 85 ASP T O 1
ATOM 856 N N . ALA B 2 86 ? -35.528 13.485 -0.286 1.00 7.98 86 ALA T N 1
ATOM 857 C CA . ALA B 2 86 ? -35.766 14.740 0.444 1.00 8.44 86 ALA T CA 1
ATOM 858 C C . ALA B 2 86 ? -35.789 15.928 -0.521 1.00 8.48 86 ALA T C 1
ATOM 859 O O . ALA B 2 86 ? -36.657 16.803 -0.418 1.00 8.66 86 ALA T O 1
ATOM 861 N N . LEU B 2 87 ? -34.828 15.971 -1.435 1.00 8.41 87 LEU T N 1
ATOM 862 C CA . LEU B 2 87 ? -34.723 17.091 -2.387 1.00 8.91 87 LEU T CA 1
ATOM 863 C C . LEU B 2 87 ? -35.909 17.160 -3.369 1.00 9.33 87 LEU T C 1
ATOM 864 O O . LEU B 2 87 ? -36.446 18.248 -3.618 1.00 8.68 87 LEU T O 1
ATOM 869 N N . LYS B 2 88 ? -36.308 16.012 -3.905 1.00 9.28 88 LYS T N 1
ATOM 870 C CA . LYS B 2 88 ? -37.404 15.942 -4.880 1.00 11.42 88 LYS T CA 1
ATOM 871 C C . LYS B 2 88 ? -38.689 16.512 -4.302 1.00 12.18 88 LYS T C 1
ATOM 872 O O . LYS B 2 88 ? -39.430 17.232 -4.989 1.00 13.29 88 LYS T O 1
ATOM 878 N N . LEU B 2 89 ? -38.968 16.160 -3.051 1.00 12.65 89 LEU T N 1
ATOM 879 C CA . LEU B 2 89 ? -40.127 16.712 -2.357 1.00 13.02 89 LEU T CA 1
ATOM 880 C C . LEU B 2 89 ? -40.007 18.240 -2.169 1.00 12.89 89 LEU T C 1
ATOM 881 O O . LEU B 2 89 ? -40.951 18.972 -2.485 1.00 13.26 89 LEU T O 1
ATOM 886 N N . ARG B 2 90 ? -38.860 18.733 -1.696 1.00 12.64 90 ARG T N 1
ATOM 887 C CA . ARG B 2 90 ? -38.649 20.199 -1.605 1.00 12.74 90 ARG T CA 1
ATOM 888 C C . ARG B 2 90 ? -38.921 20.887 -2.951 1.00 12.79 90 ARG T C 1
ATOM 889 O O . ARG B 2 90 ? -39.604 21.911 -3.022 1.00 13.05 90 ARG T O 1
ATOM 897 N N . PHE B 2 91 ? -38.364 20.306 -4.009 1.00 13.25 91 PHE T N 1
ATOM 898 C CA . PHE B 2 91 ? -38.514 20.835 -5.366 1.00 13.91 91 PHE T CA 1
ATOM 899 C C . PHE B 2 91 ? -39.981 20.843 -5.755 1.00 14.04 91 PHE T C 1
ATOM 900 O O . PHE B 2 91 ? -40.504 21.878 -6.181 1.00 14.46 91 PHE T O 1
ATOM 908 N N . ASP B 2 92 ? -40.647 19.704 -5.572 1.00 14.63 92 ASP T N 1
ATOM 909 C CA . ASP B 2 92 ? -42.072 19.557 -5.897 1.00 16.27 92 ASP T CA 1
ATOM 910 C C . ASP B 2 92 ? -42.980 20.538 -5.141 1.00 16.95 92 ASP T C 1
ATOM 911 O O . ASP B 2 92 ? -43.984 20.991 -5.688 1.00 17.46 92 ASP T O 1
ATOM 916 N N . ARG B 2 93 ? -42.619 20.863 -3.904 1.00 17.58 93 ARG T N 1
ATOM 917 C CA . ARG B 2 93 ? -43.459 21.703 -3.055 1.00 18.74 93 ARG T CA 1
ATOM 918 C C . ARG B 2 93 ? -43.206 23.221 -3.097 1.00 20.25 93 ARG T C 1
ATOM 919 O O . ARG B 2 93 ? -43.812 23.940 -2.337 1.00 20.12 93 ARG T O 1
ATOM 927 N N . ARG B 2 94 ? -42.313 23.707 -3.954 1.00 23.32 94 ARG T N 1
ATOM 928 C CA . ARG B 2 94 ? -42.194 25.166 -4.187 1.00 26.81 94 ARG T CA 1
ATOM 929 C C . ARG B 2 94 ? -43.554 25.761 -4.596 1.00 28.78 94 ARG T C 1
ATOM 930 O O . ARG B 2 94 ? -44.194 25.311 -5.560 1.00 29.22 94 ARG T O 1
ATOM 938 N N . ILE B 2 95 ? -44.012 26.751 -3.841 1.00 31.53 95 ILE T N 1
ATOM 939 C CA . ILE B 2 95 ? -45.286 27.393 -4.147 1.00 33.91 95 ILE T CA 1
ATOM 940 C C . ILE B 2 95 ? -45.139 28.905 -4.308 1.00 34.57 95 ILE T C 1
ATOM 941 O O . ILE B 2 95 ? -44.282 29.541 -3.670 1.00 35.58 95 ILE T O 1
#

Solvent-accessible surface area: 7244 Å² total; per-residue (Å²): 232,84,9,101,14,100,50,19,84,109,9,39,151,74,3,56,158,58,31,174,103,113,176,51,41,8,36,54,1,9,131,6,1,74,67,2,0,71,87,0,49,77,19,0,84,160,67,70,95,76,75,151,24,61,144,48,2,95,79,5,13,107,49,4,68,82,3,8,86,15,0,43,74,3,8,97,27,24,127,182,75,175,149,57,118,8,67,48,52,68,62,53,3,134,66,0,84,101,44,8,87,65,4,71,101,79,15,105,163,25,171

Foldseek 3Di:
DDPDDPCPVVVVVVVVVVVVVD/DPPLVVLLVVLVVLLVVVVVVCVVVLADDDCLVVVVVVLVVSVVSLVVLVVVLVVQVVPPPDDCVVSVVSSVVSVVSSVVSVVSSVPRD

Radius of gyration: 15.11 Å; Cα contacts (8 Å, |Δi|>4): 70; chains: 2; bounding box: 35×44×21 Å